Protein AF-A0A699WRL9-F1 (afdb_monomer)

Nearest PDB structures (foldseek):
  7jl2-assem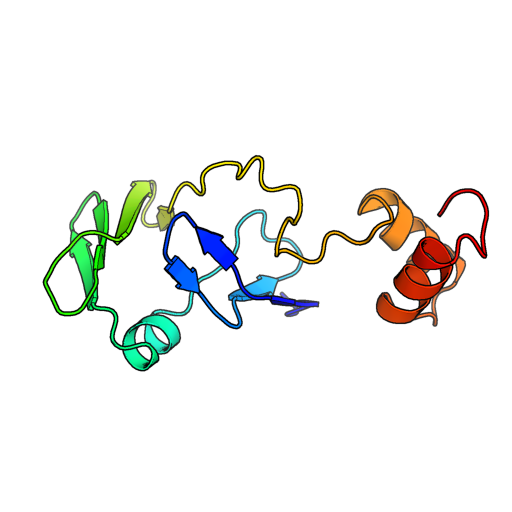bly1_A  TM=4.437E-01  e=5.791E-01  Homo sapiens
  8owu-assembly1_B  TM=6.129E-01  e=1.730E+00  Bacillus cereus BAG3X2-1
  6tba-assembly1_1A  TM=3.202E-01  e=9.489E+00  Rhodobacter capsulatus SB 1003
  2nvn-assembly1_A-2  TM=2.002E-01  e=6.201E+00  Synechococcus elongatus PCC 7942 = FACHB-805

InterPro domains:
  IPR025724 GAG-pre-integrase domain [PF13976] (68-119)

Structure (mmCIF, N/CA/C/O backbone):
data_AF-A0A699WRL9-F1
#
_entry.id   AF-A0A699WRL9-F1
#
loop_
_atom_site.group_PDB
_atom_site.id
_atom_site.type_symbol
_atom_site.label_atom_id
_atom_site.label_alt_id
_atom_site.label_comp_id
_atom_site.label_asym_id
_atom_site.label_entity_id
_atom_site.label_seq_id
_atom_site.pdbx_PDB_ins_code
_atom_site.Cartn_x
_atom_site.Cartn_y
_atom_site.Cartn_z
_atom_site.occupancy
_atom_site.B_iso_or_equiv
_atom_site.auth_seq_id
_atom_site.auth_comp_id
_atom_site.auth_asym_id
_atom_site.auth_atom_id
_atom_site.pdbx_PDB_model_num
ATOM 1 N N . ALA A 1 1 ? -5.369 6.052 -16.707 1.00 58.56 1 ALA A N 1
ATOM 2 C CA . ALA A 1 1 ? -3.902 5.954 -16.816 1.00 58.56 1 ALA A CA 1
ATOM 3 C C . ALA A 1 1 ? -3.524 4.495 -17.060 1.00 58.56 1 ALA A C 1
ATOM 5 O O . ALA A 1 1 ? -4.207 3.636 -16.503 1.00 58.56 1 ALA A O 1
ATOM 6 N N . PRO A 1 2 ? -2.535 4.199 -17.917 1.00 63.62 2 PRO A N 1
ATOM 7 C CA . PRO A 1 2 ? -2.108 2.828 -18.183 1.00 63.62 2 PRO A CA 1
ATOM 8 C C . PRO A 1 2 ? -1.401 2.219 -16.962 1.00 63.62 2 PRO A C 1
ATOM 10 O O . PRO A 1 2 ? -0.650 2.896 -16.257 1.00 63.62 2 PRO A O 1
ATOM 13 N N . ILE A 1 3 ? -1.654 0.932 -16.713 1.00 58.78 3 ILE A N 1
ATOM 14 C CA . ILE A 1 3 ? -0.876 0.128 -15.763 1.00 58.78 3 ILE A CA 1
ATOM 15 C C . ILE A 1 3 ? 0.428 -0.236 -16.471 1.00 58.78 3 ILE A C 1
ATOM 17 O O . ILE A 1 3 ? 0.403 -0.897 -17.506 1.00 58.78 3 ILE A O 1
ATOM 21 N N . LEU A 1 4 ? 1.553 0.216 -15.926 1.00 58.72 4 LEU A N 1
ATOM 22 C CA . LEU A 1 4 ? 2.880 0.017 -16.509 1.00 58.72 4 LEU A CA 1
ATOM 23 C C . LEU A 1 4 ? 3.583 -1.233 -15.973 1.00 58.72 4 LEU A C 1
ATOM 25 O O . LEU A 1 4 ? 4.531 -1.712 -16.587 1.00 58.72 4 LEU A O 1
ATOM 29 N N . GLY A 1 5 ? 3.134 -1.770 -14.838 1.00 56.94 5 GLY A N 1
ATOM 30 C CA . GLY A 1 5 ? 3.710 -2.981 -14.266 1.00 56.94 5 GLY A CA 1
ATOM 31 C C . GLY A 1 5 ? 3.066 -3.396 -12.951 1.00 56.94 5 GLY A C 1
ATOM 32 O O . GLY A 1 5 ? 2.144 -2.748 -12.450 1.00 56.94 5 GLY A O 1
ATOM 33 N N . TYR A 1 6 ? 3.570 -4.493 -12.395 1.00 60.12 6 TYR A N 1
ATOM 34 C CA . TYR A 1 6 ? 3.221 -4.980 -11.066 1.00 60.12 6 TYR A CA 1
ATOM 35 C C . TYR A 1 6 ? 4.485 -5.404 -10.311 1.00 60.12 6 TYR A C 1
ATOM 37 O O . TYR A 1 6 ? 5.463 -5.833 -10.923 1.00 60.12 6 TYR A O 1
ATOM 45 N N . GLY A 1 7 ? 4.464 -5.297 -8.985 1.00 63.03 7 GLY A N 1
ATOM 46 C CA . GLY A 1 7 ? 5.571 -5.709 -8.122 1.00 63.03 7 GLY A CA 1
ATOM 47 C C . GLY A 1 7 ? 5.101 -6.099 -6.727 1.00 63.03 7 GLY A C 1
ATOM 48 O O . GLY A 1 7 ? 3.966 -5.819 -6.348 1.00 63.03 7 GLY A O 1
ATOM 49 N N . ASP A 1 8 ? 5.968 -6.755 -5.967 1.00 66.50 8 ASP A N 1
ATOM 50 C CA . ASP A 1 8 ? 5.679 -7.132 -4.585 1.00 66.50 8 ASP A CA 1
ATOM 51 C C . ASP A 1 8 ? 6.294 -6.096 -3.653 1.00 66.50 8 ASP A C 1
ATOM 53 O O . ASP A 1 8 ? 7.478 -5.810 -3.761 1.00 66.50 8 ASP A O 1
ATOM 57 N N . LEU A 1 9 ? 5.510 -5.537 -2.739 1.00 68.75 9 LEU A N 1
ATOM 58 C CA . LEU A 1 9 ? 5.976 -4.556 -1.775 1.00 68.75 9 LEU A CA 1
ATOM 59 C C . LEU A 1 9 ? 6.278 -5.223 -0.436 1.00 68.75 9 LEU A C 1
ATOM 61 O O . LEU A 1 9 ? 5.411 -5.872 0.147 1.00 68.75 9 LEU A O 1
ATOM 65 N N . LEU A 1 10 ? 7.482 -4.991 0.080 1.00 68.00 10 LEU A N 1
ATOM 66 C CA . LEU A 1 10 ? 7.874 -5.384 1.429 1.00 68.00 10 LEU A CA 1
ATOM 67 C C . LEU A 1 10 ? 7.796 -4.190 2.377 1.00 68.00 10 LEU A C 1
ATOM 69 O O . LEU A 1 10 ? 8.452 -3.179 2.153 1.00 68.00 10 LEU A O 1
ATOM 73 N N . GLN A 1 11 ? 7.035 -4.327 3.459 1.00 68.25 11 GLN A N 1
ATOM 74 C CA . GLN A 1 11 ? 6.959 -3.329 4.522 1.00 68.25 11 GLN A CA 1
ATOM 75 C C . GLN A 1 11 ? 7.014 -4.045 5.875 1.00 68.25 11 GLN A C 1
ATOM 77 O O . GLN A 1 11 ? 6.049 -4.671 6.316 1.00 68.25 11 GLN A O 1
ATOM 82 N N . GLY A 1 12 ? 8.177 -3.989 6.527 1.00 67.38 12 GLY A N 1
ATOM 83 C CA . GLY A 1 12 ? 8.435 -4.760 7.744 1.00 67.38 12 GLY A CA 1
ATOM 84 C C . GLY A 1 12 ? 8.338 -6.268 7.488 1.00 67.38 12 GLY A C 1
ATOM 85 O O . GLY A 1 12 ? 9.047 -6.798 6.638 1.00 67.38 12 GLY A O 1
ATOM 86 N N . ALA A 1 13 ? 7.456 -6.953 8.223 1.00 65.50 13 ALA A N 1
ATOM 87 C CA . ALA A 1 13 ? 7.204 -8.390 8.073 1.00 65.50 13 ALA A CA 1
ATOM 88 C C . ALA A 1 13 ? 6.146 -8.730 7.003 1.00 65.50 13 ALA A C 1
ATOM 90 O O . ALA A 1 13 ? 5.857 -9.905 6.780 1.00 65.50 13 ALA A O 1
ATOM 91 N N . VAL A 1 14 ? 5.550 -7.727 6.349 1.00 67.19 14 VAL A N 1
ATOM 92 C CA . VAL A 1 14 ? 4.456 -7.930 5.393 1.00 67.19 14 VAL A CA 1
ATOM 93 C C . VAL A 1 14 ? 4.947 -7.827 3.964 1.00 67.19 14 VAL A C 1
ATOM 95 O O . VAL A 1 14 ? 5.643 -6.882 3.599 1.00 67.19 14 VAL A O 1
ATOM 98 N N . THR A 1 15 ? 4.531 -8.793 3.146 1.00 71.31 15 THR A N 1
ATOM 99 C CA . THR A 1 15 ? 4.695 -8.769 1.691 1.00 71.31 15 THR A CA 1
ATOM 100 C C . THR A 1 15 ? 3.333 -8.585 1.038 1.00 71.31 15 THR A C 1
ATOM 102 O O . THR A 1 15 ? 2.492 -9.479 1.118 1.00 71.31 15 THR A O 1
ATOM 105 N N . ILE A 1 16 ? 3.112 -7.458 0.368 1.00 70.44 16 ILE A N 1
ATOM 106 C CA . ILE A 1 16 ? 1.921 -7.238 -0.454 1.00 70.44 16 ILE A CA 1
ATOM 107 C C . ILE A 1 16 ? 2.282 -7.567 -1.894 1.00 70.44 16 ILE A C 1
ATOM 109 O O . ILE A 1 16 ? 3.088 -6.874 -2.507 1.00 70.44 16 ILE A O 1
ATOM 113 N N . LYS A 1 17 ? 1.696 -8.631 -2.438 1.00 68.25 17 LYS A N 1
ATOM 114 C CA . LYS A 1 17 ? 2.035 -9.105 -3.781 1.00 68.25 17 LYS A CA 1
ATOM 115 C C . LYS A 1 17 ? 1.250 -8.377 -4.866 1.00 68.25 17 LYS A C 1
ATOM 117 O O . LYS A 1 17 ? 0.090 -8.027 -4.662 1.00 68.25 17 LYS A O 1
ATOM 122 N N . ARG A 1 18 ? 1.851 -8.241 -6.052 1.00 66.62 18 ARG A N 1
ATOM 123 C CA . ARG A 1 18 ? 1.194 -7.730 -7.275 1.00 66.62 18 ARG A CA 1
ATOM 124 C C . ARG A 1 18 ? 0.547 -6.342 -7.113 1.00 66.62 18 ARG A C 1
ATOM 126 O O . ARG A 1 18 ? -0.564 -6.115 -7.595 1.00 66.62 18 ARG A O 1
ATOM 133 N N . VAL A 1 19 ? 1.249 -5.420 -6.462 1.00 66.81 19 VAL A N 1
ATOM 134 C CA . VAL A 1 19 ? 0.909 -3.993 -6.394 1.00 66.81 19 VAL A CA 1
ATOM 135 C C . VAL A 1 19 ? 1.086 -3.369 -7.776 1.00 66.81 19 VAL A C 1
ATOM 137 O O . VAL A 1 19 ? 2.129 -3.553 -8.404 1.00 66.81 19 VAL A O 1
ATOM 140 N N . TYR A 1 20 ? 0.079 -2.641 -8.257 1.00 62.47 20 TYR A N 1
ATOM 141 C CA . TYR A 1 20 ? 0.107 -2.024 -9.583 1.00 62.47 20 TYR A CA 1
ATOM 142 C C . TYR A 1 20 ? 0.906 -0.720 -9.594 1.00 62.47 20 TYR A C 1
ATOM 144 O O . TYR A 1 20 ? 0.682 0.166 -8.768 1.00 62.47 20 TYR A O 1
ATOM 152 N N . TYR A 1 21 ? 1.768 -0.577 -10.598 1.00 60.81 21 TYR A N 1
ATOM 153 C CA . TYR A 1 21 ? 2.390 0.690 -10.959 1.00 60.81 21 TYR A CA 1
ATOM 154 C C . TYR A 1 21 ? 1.594 1.334 -12.096 1.00 60.81 21 TYR A C 1
ATOM 156 O O . TYR A 1 21 ? 1.412 0.738 -13.161 1.00 60.81 21 TYR A O 1
ATOM 164 N N . VAL A 1 22 ? 1.097 2.547 -11.867 1.00 56.44 22 VAL A N 1
ATOM 165 C CA . VAL A 1 22 ? 0.240 3.278 -12.808 1.00 56.44 22 VAL A CA 1
ATOM 166 C C . VAL A 1 22 ? 0.947 4.562 -13.224 1.00 56.44 22 VAL A C 1
ATOM 168 O O . VAL A 1 22 ? 1.376 5.341 -12.373 1.00 56.44 22 VAL A O 1
ATOM 171 N N . GLU A 1 23 ? 1.057 4.792 -14.533 1.00 51.34 23 GLU A N 1
ATOM 172 C CA . GLU A 1 23 ? 1.728 5.977 -15.074 1.00 51.34 23 GLU A CA 1
ATOM 173 C C . GLU A 1 23 ? 1.062 7.272 -14.591 1.00 51.34 23 GLU A C 1
ATOM 175 O O . GLU A 1 23 ? -0.158 7.425 -14.669 1.00 51.34 23 GLU A O 1
ATOM 180 N N . GLY A 1 24 ? 1.866 8.226 -14.115 1.00 48.84 24 GLY A N 1
ATOM 181 C CA . GLY A 1 24 ? 1.383 9.536 -13.672 1.00 48.84 24 GLY A CA 1
ATOM 182 C C . GLY A 1 24 ? 0.828 9.581 -12.245 1.00 48.84 24 GLY A C 1
ATOM 183 O O . GLY A 1 24 ? 0.418 10.653 -11.804 1.00 48.84 24 GLY A O 1
ATOM 184 N N . LEU A 1 25 ? 0.841 8.466 -11.502 1.00 57.53 25 LEU A N 1
ATOM 185 C CA . LEU A 1 25 ? 0.576 8.473 -10.063 1.00 57.53 25 LEU A CA 1
ATOM 186 C C . LEU A 1 25 ? 1.889 8.530 -9.275 1.00 57.53 25 LEU A C 1
ATOM 188 O O . LEU A 1 25 ? 2.770 7.693 -9.443 1.00 57.53 25 LEU A O 1
ATOM 192 N N . ASN A 1 26 ? 1.990 9.495 -8.358 1.00 60.53 26 ASN A N 1
ATOM 193 C CA . ASN A 1 26 ? 3.112 9.604 -7.412 1.00 60.53 26 ASN A CA 1
ATOM 194 C C . ASN A 1 26 ? 3.033 8.573 -6.268 1.00 60.53 26 ASN A C 1
ATOM 196 O O . ASN A 1 26 ? 3.922 8.517 -5.421 1.00 60.53 26 ASN A O 1
ATOM 200 N N . HIS A 1 27 ? 1.953 7.790 -6.214 1.00 65.19 27 HIS A N 1
ATOM 201 C CA . HIS A 1 27 ? 1.663 6.832 -5.155 1.00 65.19 27 HIS A CA 1
ATOM 202 C C . HIS A 1 27 ? 1.201 5.503 -5.752 1.00 65.19 27 HIS A C 1
ATOM 204 O O . HIS A 1 27 ? 0.472 5.479 -6.745 1.00 65.19 27 HIS A O 1
ATOM 210 N N . ASN A 1 28 ? 1.596 4.402 -5.113 1.00 69.19 28 ASN A N 1
ATOM 211 C CA . ASN A 1 28 ? 1.103 3.073 -5.454 1.00 69.19 28 ASN A CA 1
ATOM 212 C C . ASN A 1 28 ? -0.335 2.900 -4.959 1.00 69.19 28 ASN A C 1
ATOM 214 O O . ASN A 1 28 ? -0.694 3.381 -3.882 1.00 69.19 28 ASN A O 1
ATOM 218 N N . LEU A 1 29 ? -1.145 2.178 -5.732 1.00 73.31 29 LEU A N 1
ATOM 219 C CA . LEU A 1 29 ? -2.506 1.825 -5.346 1.00 73.31 29 LEU A CA 1
ATOM 220 C C . LEU A 1 29 ? -2.551 0.373 -4.873 1.00 73.31 29 LEU A C 1
ATOM 222 O O . LEU A 1 29 ? -2.087 -0.532 -5.568 1.00 73.31 29 LEU A O 1
ATOM 226 N N . PHE A 1 30 ? -3.158 0.153 -3.709 1.00 75.19 30 PHE A N 1
ATOM 227 C CA . PHE A 1 30 ? -3.447 -1.181 -3.193 1.00 75.19 30 PHE A CA 1
ATOM 228 C C . PHE A 1 30 ? -4.886 -1.564 -3.513 1.00 75.19 30 PHE A C 1
ATOM 230 O O . PHE A 1 30 ? -5.811 -0.790 -3.261 1.00 75.19 30 PHE A O 1
ATOM 237 N N . SER A 1 31 ? -5.089 -2.773 -4.032 1.00 79.81 31 SER A N 1
ATOM 238 C CA . SER A 1 31 ? -6.432 -3.335 -4.138 1.00 79.81 31 SER A CA 1
ATOM 239 C C . SER A 1 31 ? -6.857 -3.900 -2.787 1.00 79.81 31 SER A C 1
ATOM 241 O O . SER A 1 31 ? -6.206 -4.800 -2.260 1.00 79.81 31 SER A O 1
ATOM 243 N N . VAL A 1 32 ? -7.983 -3.423 -2.253 1.00 85.25 32 VAL A N 1
ATOM 244 C CA . VAL A 1 32 ? -8.587 -3.996 -1.037 1.00 85.25 32 VAL A CA 1
ATOM 245 C C . VAL A 1 32 ? -8.926 -5.472 -1.246 1.00 85.25 32 VAL A C 1
ATOM 247 O O . VAL A 1 32 ? -8.656 -6.278 -0.366 1.00 85.25 32 VAL A O 1
ATOM 250 N N . GLY A 1 33 ? -9.423 -5.845 -2.431 1.00 85.06 33 GLY A N 1
ATOM 251 C CA . GLY A 1 33 ? -9.720 -7.243 -2.753 1.00 85.06 33 GLY A CA 1
ATOM 252 C C . GLY A 1 33 ? -8.485 -8.141 -2.664 1.00 85.06 33 GLY A C 1
ATOM 253 O O . GLY A 1 33 ? -8.554 -9.197 -2.055 1.00 85.06 33 GLY A O 1
ATOM 254 N N . GLN A 1 34 ? -7.329 -7.676 -3.156 1.00 80.12 34 GLN A N 1
ATOM 255 C CA . GLN A 1 34 ? -6.077 -8.437 -3.039 1.00 80.12 34 GLN A CA 1
ATOM 256 C C . GLN A 1 34 ? -5.635 -8.619 -1.584 1.00 80.12 34 GLN A C 1
ATOM 258 O O . GLN A 1 34 ? -5.038 -9.640 -1.269 1.00 80.12 34 GLN A O 1
ATOM 263 N N . LEU A 1 35 ? -5.893 -7.639 -0.711 1.00 84.62 35 LEU A N 1
ATOM 264 C CA . LEU A 1 35 ? -5.591 -7.760 0.717 1.00 84.62 35 LEU A CA 1
ATOM 265 C C . LEU A 1 35 ? -6.520 -8.783 1.381 1.00 84.62 35 LEU A C 1
ATOM 267 O O . LEU A 1 35 ? -6.044 -9.627 2.134 1.00 84.62 35 LEU A O 1
ATOM 271 N N . CYS A 1 36 ? -7.811 -8.761 1.045 1.00 85.44 36 CYS A N 1
ATOM 272 C CA . CYS A 1 36 ? -8.773 -9.748 1.534 1.00 85.44 36 CYS A CA 1
ATOM 273 C C . CYS A 1 36 ? -8.441 -11.170 1.058 1.00 85.44 36 CYS A C 1
ATOM 275 O O . CYS A 1 36 ? -8.473 -12.093 1.862 1.00 85.44 36 CYS A O 1
ATOM 277 N N . ASP A 1 37 ? -8.057 -11.340 -0.211 1.00 86.19 37 ASP A N 1
ATOM 278 C CA . ASP A 1 37 ? -7.624 -12.630 -0.770 1.00 86.19 37 ASP A CA 1
ATOM 279 C C . ASP A 1 37 ? -6.334 -13.160 -0.111 1.00 86.19 37 ASP A C 1
ATOM 281 O O . ASP A 1 37 ? -6.034 -14.349 -0.197 1.00 86.19 37 ASP A O 1
ATOM 285 N N . ALA A 1 38 ? -5.555 -12.279 0.527 1.00 82.12 38 ALA A N 1
ATOM 286 C CA . ALA A 1 38 ? -4.357 -12.615 1.298 1.00 82.12 38 ALA A CA 1
ATOM 287 C C . ALA A 1 38 ? -4.641 -12.838 2.797 1.00 82.12 38 ALA A C 1
ATOM 289 O O . ALA A 1 38 ? -3.707 -12.814 3.599 1.00 82.12 38 ALA A O 1
ATOM 290 N N . ASP A 1 39 ? -5.909 -13.033 3.174 1.00 89.12 39 ASP A N 1
ATOM 291 C CA . ASP A 1 39 ? -6.360 -13.222 4.556 1.00 89.12 39 ASP A CA 1
ATOM 292 C C . ASP A 1 39 ? -6.032 -12.031 5.483 1.00 89.12 39 ASP A C 1
ATOM 294 O O . ASP A 1 39 ? -5.792 -12.195 6.682 1.00 89.12 39 ASP A O 1
ATOM 298 N N . LEU A 1 40 ? -6.016 -10.810 4.937 1.00 88.69 40 LEU A N 1
ATOM 299 C CA . LEU A 1 40 ? -5.838 -9.581 5.711 1.00 88.69 40 LEU A CA 1
ATOM 300 C C . LEU A 1 40 ? -7.171 -8.856 5.912 1.00 88.69 40 LEU A C 1
ATOM 302 O O . LEU A 1 40 ? -7.966 -8.690 4.984 1.00 88.69 40 LEU A O 1
ATOM 306 N N . GLU A 1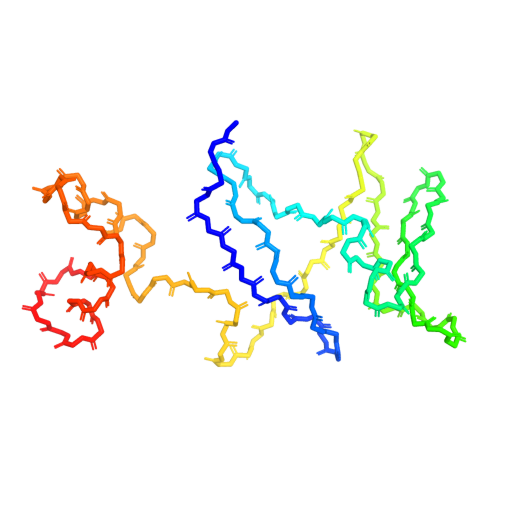 41 ? -7.386 -8.348 7.123 1.00 93.06 41 GLU A N 1
ATOM 307 C CA . GLU A 1 41 ? -8.510 -7.461 7.419 1.00 93.06 41 GLU A CA 1
ATOM 308 C C . GLU A 1 41 ? -8.134 -6.019 7.064 1.00 93.06 41 GLU A C 1
ATOM 310 O O . GLU A 1 41 ? -7.091 -5.515 7.483 1.00 93.06 41 GLU A O 1
ATOM 315 N N . VAL A 1 42 ? -9.009 -5.328 6.329 1.00 92.44 42 VAL A N 1
ATOM 316 C CA . VAL A 1 42 ? -8.867 -3.898 6.032 1.00 92.44 42 VAL A CA 1
ATOM 317 C C . VAL A 1 42 ? -9.979 -3.128 6.737 1.00 92.44 42 VAL A C 1
ATOM 319 O O . VAL A 1 42 ? -11.155 -3.282 6.412 1.00 92.44 42 VAL A O 1
ATOM 322 N N . ALA A 1 43 ? -9.614 -2.273 7.691 1.00 93.56 43 ALA A N 1
ATOM 323 C CA . ALA A 1 43 ? -10.559 -1.483 8.475 1.00 93.56 43 ALA A CA 1
ATOM 324 C C . ALA A 1 43 ? -10.374 0.015 8.218 1.00 93.56 43 ALA A C 1
ATOM 326 O O . ALA A 1 43 ? -9.285 0.558 8.406 1.00 93.56 43 ALA A O 1
ATOM 327 N N . PHE A 1 44 ? -11.456 0.707 7.861 1.00 94.06 44 PHE A N 1
ATOM 328 C CA . PHE A 1 44 ? -11.469 2.160 7.683 1.00 94.06 44 PHE A CA 1
ATOM 329 C C . PHE A 1 44 ? -12.167 2.846 8.861 1.00 94.06 44 PHE A C 1
ATOM 331 O O . PHE A 1 44 ? -13.258 2.464 9.280 1.00 94.06 44 PHE A O 1
ATOM 338 N N . LYS A 1 45 ? -11.539 3.895 9.388 1.00 93.19 45 LYS A N 1
ATOM 339 C CA . LYS A 1 45 ? -12.091 4.846 10.358 1.00 93.19 45 LYS A CA 1
ATOM 340 C C . LYS A 1 45 ? -11.953 6.253 9.788 1.00 93.19 45 LYS A C 1
ATOM 342 O O . LYS A 1 45 ? -11.070 6.499 8.981 1.00 93.19 45 LYS A O 1
ATOM 347 N N . LYS A 1 46 ? -12.745 7.207 10.291 1.00 92.50 46 LYS A N 1
ATOM 348 C CA . LYS A 1 46 ? -12.806 8.598 9.793 1.00 92.50 46 LYS A CA 1
ATOM 349 C C . LYS A 1 46 ? -11.446 9.227 9.431 1.00 92.50 46 LYS A C 1
ATOM 351 O O . LYS A 1 46 ? -11.360 9.940 8.440 1.00 92.50 46 LYS A O 1
ATOM 356 N N . SER A 1 47 ? -10.408 8.997 10.234 1.00 92.69 47 SER A N 1
ATOM 357 C CA . SER A 1 47 ? -9.070 9.573 10.036 1.00 92.69 47 SER A CA 1
ATOM 358 C C . SER A 1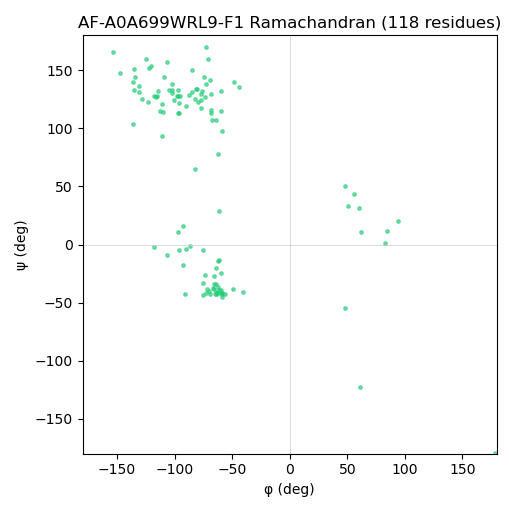 47 ? -7.960 8.545 9.794 1.00 92.69 47 SER A C 1
ATOM 360 O O . SER A 1 47 ? -6.810 8.943 9.613 1.00 92.69 47 SER A O 1
ATOM 362 N N . MET A 1 48 ? -8.258 7.243 9.815 1.00 94.06 48 MET A N 1
ATOM 363 C CA . MET A 1 48 ? -7.237 6.188 9.807 1.00 94.06 48 MET A CA 1
ATOM 364 C C . MET A 1 48 ? -7.716 4.948 9.066 1.00 94.06 48 MET A C 1
ATOM 366 O O . MET A 1 48 ? -8.890 4.600 9.150 1.00 94.06 48 MET A O 1
ATOM 370 N N . CYS A 1 49 ? -6.805 4.240 8.411 1.00 93.62 49 CYS A N 1
ATOM 371 C CA . CYS A 1 49 ? -7.049 2.875 7.963 1.00 93.62 49 CYS A CA 1
ATOM 372 C C . CYS A 1 49 ? -6.032 1.921 8.582 1.00 93.62 49 CYS A C 1
ATOM 374 O O . CYS A 1 49 ? -4.920 2.321 8.931 1.00 93.62 49 CYS A O 1
ATOM 376 N N . PHE A 1 50 ? -6.437 0.667 8.717 1.00 92.00 50 PHE A N 1
ATOM 377 C CA . PHE A 1 50 ? -5.632 -0.402 9.286 1.00 92.00 50 PHE A CA 1
ATOM 378 C C . PHE A 1 50 ? -5.678 -1.593 8.342 1.00 92.00 50 PHE A C 1
ATOM 380 O O . PHE A 1 50 ? -6.752 -1.944 7.850 1.00 92.00 50 PHE A O 1
ATOM 387 N N . ILE A 1 51 ? -4.524 -2.205 8.112 1.00 91.31 51 ILE A N 1
ATOM 388 C CA . ILE A 1 51 ? -4.408 -3.529 7.507 1.00 91.31 51 ILE A CA 1
ATOM 389 C C . ILE A 1 51 ? -3.908 -4.448 8.613 1.00 91.31 51 ILE A C 1
ATOM 391 O O . ILE A 1 51 ? -2.850 -4.181 9.189 1.00 91.31 51 ILE A O 1
ATOM 395 N N . ARG A 1 52 ? -4.670 -5.492 8.930 1.00 91.62 52 ARG A N 1
ATOM 396 C CA . ARG A 1 52 ? -4.416 -6.383 10.064 1.00 91.62 52 ARG A CA 1
ATOM 397 C C . ARG A 1 52 ? -4.257 -7.824 9.630 1.00 91.62 52 ARG A C 1
ATOM 399 O O . ARG A 1 52 ? -4.850 -8.245 8.640 1.00 91.62 52 ARG A O 1
ATOM 406 N N . ASP A 1 53 ? -3.491 -8.576 10.410 1.00 89.81 53 ASP A N 1
ATOM 407 C CA . ASP A 1 53 ? -3.519 -10.033 10.325 1.00 89.81 53 ASP A CA 1
ATOM 408 C C . ASP A 1 53 ? -4.818 -10.602 10.929 1.00 89.81 53 ASP A C 1
ATOM 410 O O . ASP A 1 53 ? -5.570 -9.912 11.622 1.00 89.81 53 ASP A O 1
ATOM 414 N N . LEU A 1 54 ? -5.061 -11.899 10.720 1.00 88.62 54 LEU A N 1
ATOM 415 C CA . LEU A 1 54 ? -6.211 -12.611 11.297 1.00 88.62 54 LEU A CA 1
ATOM 416 C C . LEU A 1 54 ? -6.228 -12.643 12.837 1.00 88.62 54 LEU A C 1
ATOM 418 O O . LEU A 1 54 ? -7.232 -13.027 13.433 1.00 88.62 54 LEU A O 1
ATOM 422 N N . LYS A 1 55 ? -5.123 -12.283 13.500 1.00 90.94 55 LYS A N 1
ATOM 423 C CA . LYS A 1 55 ? -5.033 -12.195 14.965 1.00 90.94 55 LYS A CA 1
ATOM 424 C C . LYS A 1 55 ? -5.403 -10.797 15.474 1.00 90.94 55 LYS A C 1
ATOM 426 O O . LYS A 1 55 ? -5.452 -10.598 16.685 1.00 90.94 55 LYS A O 1
ATOM 431 N N . GLY A 1 56 ? -5.669 -9.851 14.572 1.00 88.00 56 GLY A N 1
ATOM 432 C CA . GLY A 1 56 ? -6.016 -8.470 14.885 1.00 88.00 56 GLY A CA 1
ATOM 433 C C . GLY A 1 56 ? -4.811 -7.557 15.122 1.00 88.00 56 GLY A C 1
ATOM 434 O O . GLY A 1 56 ? -5.001 -6.443 15.605 1.00 88.00 56 GLY A O 1
ATOM 435 N N . ASN A 1 57 ? -3.588 -7.988 14.799 1.00 89.75 57 ASN A N 1
ATOM 436 C CA . ASN A 1 57 ? -2.410 -7.129 14.902 1.00 89.75 57 ASN A CA 1
ATOM 437 C C . ASN A 1 57 ? -2.369 -6.153 13.724 1.00 89.75 57 ASN A C 1
ATOM 439 O O . ASN A 1 57 ? -2.450 -6.570 12.568 1.00 89.75 57 ASN A O 1
ATOM 443 N N . ASP A 1 58 ? -2.190 -4.864 14.015 1.00 89.69 58 ASP A N 1
ATOM 444 C CA . ASP A 1 58 ? -2.011 -3.830 12.995 1.00 89.69 58 ASP A CA 1
ATOM 445 C C . ASP A 1 58 ? -0.657 -4.016 12.292 1.00 89.69 58 ASP A C 1
ATOM 447 O O . ASP A 1 58 ? 0.406 -3.851 12.892 1.00 89.69 58 ASP A O 1
ATOM 451 N N . 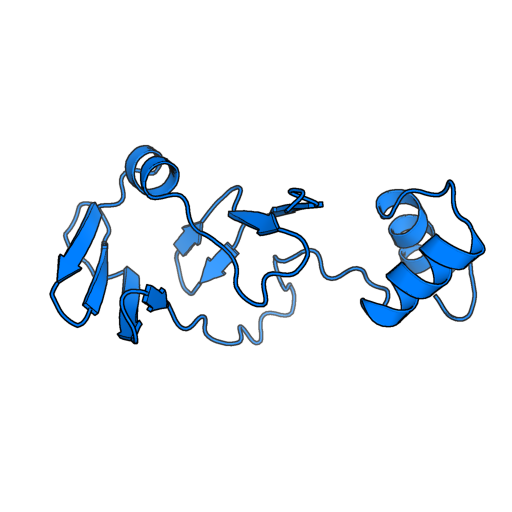LEU A 1 59 ? -0.700 -4.357 11.005 1.00 86.50 59 LEU A N 1
ATOM 452 C CA . LEU A 1 59 ? 0.482 -4.539 10.169 1.00 86.50 59 LEU A CA 1
ATOM 453 C C . LEU A 1 59 ? 0.886 -3.247 9.462 1.00 86.50 59 LEU A C 1
ATOM 455 O O . LEU A 1 59 ? 2.068 -2.921 9.367 1.00 86.50 59 LEU A O 1
ATOM 459 N N . LEU A 1 60 ? -0.109 -2.522 8.946 1.00 87.25 60 LEU A N 1
ATOM 460 C CA . LEU A 1 60 ? 0.057 -1.223 8.310 1.00 87.25 60 LEU A CA 1
ATOM 461 C C . LEU A 1 60 ? -1.029 -0.279 8.795 1.00 87.25 60 LEU A C 1
ATOM 463 O O . LEU A 1 60 ? -2.202 -0.648 8.877 1.00 87.25 60 LEU A O 1
ATOM 467 N N . THR A 1 61 ? -0.630 0.965 9.029 1.00 89.50 61 THR A N 1
ATOM 468 C CA . THR A 1 61 ? -1.533 2.031 9.446 1.00 89.50 61 THR A CA 1
ATOM 469 C C . THR A 1 61 ? -1.425 3.171 8.456 1.00 89.50 61 THR A C 1
ATOM 471 O O . THR A 1 61 ? -0.344 3.716 8.236 1.00 89.50 61 THR A O 1
ATOM 474 N N . GLY A 1 62 ? -2.551 3.536 7.857 1.00 90.31 62 GLY A N 1
ATOM 475 C CA . GLY A 1 62 ? -2.660 4.708 7.006 1.00 90.31 62 GLY A CA 1
ATOM 476 C C . GLY A 1 62 ? -3.417 5.832 7.693 1.00 90.31 62 GLY A C 1
ATOM 477 O O . GLY A 1 62 ? -4.222 5.619 8.602 1.00 90.31 62 GLY A O 1
ATOM 478 N N . SER A 1 63 ? -3.168 7.050 7.231 1.00 92.31 63 SER A N 1
ATOM 479 C CA . SER A 1 63 ? -3.900 8.243 7.654 1.00 92.31 63 SER A CA 1
ATOM 480 C C . SER A 1 63 ? -4.795 8.731 6.525 1.00 92.31 63 SER A C 1
ATOM 482 O O . SER A 1 63 ? -4.419 8.643 5.356 1.00 92.31 63 SER A O 1
ATOM 484 N N . CYS A 1 64 ? -5.971 9.247 6.870 1.00 89.81 64 CYS A N 1
ATOM 485 C CA . CYS A 1 64 ? -6.847 9.903 5.909 1.00 89.81 64 CYS A CA 1
ATOM 486 C C . CYS A 1 64 ? -6.486 11.387 5.798 1.00 89.81 64 CYS A C 1
ATOM 488 O O . CYS A 1 64 ? -6.437 12.099 6.806 1.00 89.81 64 CYS A O 1
ATOM 490 N N . ARG A 1 65 ? -6.277 11.870 4.574 1.00 84.88 65 ARG A N 1
ATOM 491 C CA . ARG A 1 65 ? -6.208 13.293 4.232 1.00 84.88 65 ARG A CA 1
ATOM 492 C C . ARG A 1 65 ? -7.016 13.520 2.965 1.00 84.88 65 ARG A C 1
ATOM 494 O O . ARG A 1 65 ? -6.848 12.775 2.008 1.00 84.88 65 ARG A O 1
ATOM 501 N N . THR A 1 66 ? -7.866 14.552 2.961 1.00 84.62 66 THR A N 1
ATOM 502 C CA . THR A 1 66 ? -8.663 14.949 1.779 1.00 84.62 66 THR A CA 1
ATOM 503 C C . THR A 1 66 ? -9.369 13.757 1.115 1.00 84.62 66 THR A C 1
ATOM 505 O O . THR A 1 66 ? -9.190 13.518 -0.074 1.00 84.62 66 THR A O 1
ATOM 508 N N . ASP A 1 67 ? -10.086 12.963 1.917 1.00 80.94 67 ASP A N 1
ATOM 509 C CA . ASP A 1 67 ? -10.824 11.755 1.504 1.00 80.94 67 ASP A CA 1
ATOM 510 C C . ASP A 1 67 ? -9.981 10.611 0.905 1.00 80.94 67 ASP A C 1
ATOM 512 O O . ASP A 1 67 ? -10.522 9.626 0.404 1.00 80.94 67 ASP A O 1
ATOM 516 N N . LEU A 1 68 ? -8.652 10.692 1.010 1.00 84.31 68 LEU A N 1
ATOM 517 C CA . LEU A 1 68 ? -7.720 9.652 0.587 1.00 84.31 68 LEU A CA 1
ATOM 518 C C . LEU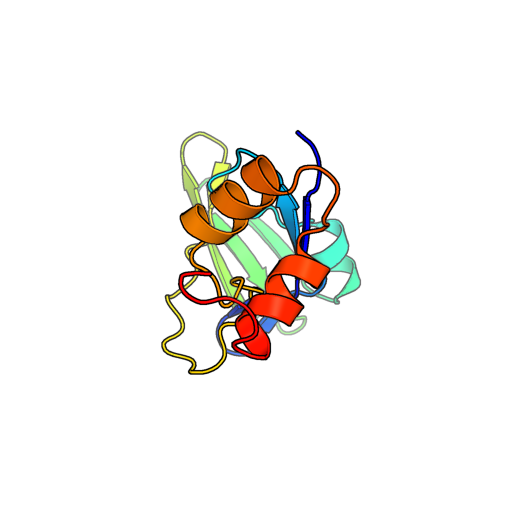 A 1 68 ? -6.982 9.066 1.788 1.00 84.31 68 LEU A C 1
ATOM 520 O O . LEU A 1 68 ? -6.428 9.788 2.619 1.00 84.31 68 LEU A O 1
ATOM 524 N N . TYR A 1 69 ? -6.942 7.737 1.853 1.00 86.06 69 TYR A N 1
ATOM 525 C CA . TYR A 1 69 ? -6.141 7.011 2.831 1.00 86.06 69 TYR A CA 1
ATOM 526 C C . TYR A 1 69 ? -4.757 6.732 2.257 1.00 86.06 69 TYR A C 1
ATOM 528 O O . TYR A 1 69 ? -4.621 6.019 1.265 1.00 86.06 69 TYR A O 1
ATOM 536 N N . SER A 1 70 ? -3.734 7.264 2.918 1.00 85.38 70 SER A N 1
ATOM 537 C CA . SER A 1 70 ? -2.338 7.088 2.531 1.00 85.38 70 SER A CA 1
ATOM 538 C C . SER A 1 70 ? -1.599 6.312 3.608 1.00 85.38 70 SER A C 1
ATOM 540 O O . SER A 1 70 ? -1.624 6.685 4.784 1.00 85.38 70 SER A O 1
ATOM 542 N N . ILE A 1 71 ? -0.919 5.245 3.196 1.00 83.81 71 ILE A N 1
ATOM 543 C CA . ILE A 1 71 ? -0.047 4.449 4.059 1.00 83.81 71 ILE A CA 1
ATOM 544 C C . ILE A 1 71 ? 1.384 4.945 3.835 1.00 83.81 71 ILE A C 1
ATOM 546 O O . ILE A 1 71 ? 1.898 4.793 2.724 1.00 83.81 71 ILE A O 1
ATOM 550 N N . PRO A 1 72 ? 2.031 5.565 4.839 1.00 76.19 72 PRO A N 1
ATOM 551 C CA . PRO A 1 72 ? 3.439 5.896 4.739 1.00 76.19 72 PRO A CA 1
ATOM 552 C C . PRO A 1 72 ? 4.234 4.591 4.746 1.00 76.19 72 PRO A C 1
ATOM 554 O O . PRO A 1 72 ? 4.221 3.838 5.719 1.00 76.19 72 PRO A O 1
ATOM 557 N N . LEU A 1 73 ? 4.910 4.316 3.639 1.00 70.25 73 LEU A N 1
ATOM 558 C CA . LEU A 1 73 ? 5.894 3.249 3.579 1.00 70.25 73 LEU A CA 1
ATOM 559 C C . LEU A 1 73 ? 7.188 3.794 4.175 1.00 70.25 73 LEU A C 1
ATOM 561 O O . LEU A 1 73 ? 7.568 4.931 3.895 1.00 70.25 73 LEU A O 1
ATOM 565 N N . GLN A 1 74 ? 7.822 3.020 5.052 1.00 58.94 74 GLN A N 1
ATOM 566 C CA . GLN A 1 74 ? 9.145 3.403 5.538 1.00 58.94 74 GLN A CA 1
ATOM 567 C C . GLN A 1 74 ? 10.131 3.170 4.402 1.00 58.94 74 GLN A C 1
ATOM 569 O O . GLN A 1 74 ? 10.058 2.129 3.751 1.00 58.94 74 GLN A O 1
ATOM 574 N N . ASP A 1 75 ? 11.060 4.104 4.201 1.00 51.47 75 ASP A N 1
ATOM 575 C CA . ASP A 1 75 ? 12.223 3.866 3.355 1.00 51.47 75 ASP A CA 1
ATOM 576 C C . ASP A 1 75 ? 12.984 2.677 3.939 1.00 51.47 75 ASP A C 1
ATOM 578 O O . ASP A 1 75 ? 13.725 2.778 4.921 1.00 51.47 75 ASP A O 1
ATOM 582 N N . THR A 1 76 ? 12.747 1.496 3.383 1.00 46.41 76 THR A N 1
ATOM 583 C CA . THR A 1 76 ? 13.515 0.323 3.745 1.00 46.41 76 THR A CA 1
ATOM 584 C C . THR A 1 76 ? 14.927 0.562 3.227 1.00 46.41 76 THR A C 1
ATOM 586 O O . THR A 1 76 ? 15.176 0.432 2.031 1.00 46.41 76 THR A O 1
ATOM 589 N N . ASN A 1 77 ? 15.876 0.830 4.133 1.00 42.00 77 ASN A N 1
ATOM 590 C CA . ASN A 1 77 ? 17.327 0.680 3.918 1.00 42.00 77 ASN A CA 1
ATOM 591 C C . ASN A 1 77 ? 17.714 -0.790 3.606 1.00 42.00 77 ASN A C 1
ATOM 593 O O . ASN A 1 77 ? 18.797 -1.261 3.952 1.00 42.00 77 ASN A O 1
ATOM 597 N N . SER A 1 78 ? 16.811 -1.566 3.005 1.00 39.91 78 SER A N 1
ATOM 598 C CA . SER A 1 78 ? 17.060 -2.916 2.539 1.00 39.91 78 SER A CA 1
ATOM 599 C C . SER A 1 78 ? 17.933 -2.836 1.284 1.00 39.91 78 SER A C 1
ATOM 601 O O . SER A 1 78 ? 17.536 -2.174 0.324 1.00 39.91 78 SER A O 1
ATOM 603 N N . PRO A 1 79 ? 19.072 -3.550 1.228 1.00 38.38 79 PRO A N 1
ATOM 604 C CA . PRO A 1 79 ? 19.934 -3.576 0.043 1.00 38.38 79 PRO A CA 1
ATOM 605 C C . PRO A 1 79 ? 19.236 -4.158 -1.199 1.00 38.38 79 PRO A C 1
ATOM 607 O O . PRO A 1 79 ? 19.721 -3.984 -2.310 1.00 38.38 79 PRO A O 1
ATOM 610 N N . ASN A 1 80 ? 18.086 -4.814 -1.015 1.00 40.41 80 ASN A N 1
ATOM 611 C CA . ASN A 1 80 ? 17.162 -5.185 -2.077 1.00 40.41 80 ASN A CA 1
ATOM 612 C C . ASN A 1 80 ? 15.882 -4.354 -1.959 1.00 40.41 80 ASN A C 1
ATOM 614 O O . ASN A 1 80 ? 1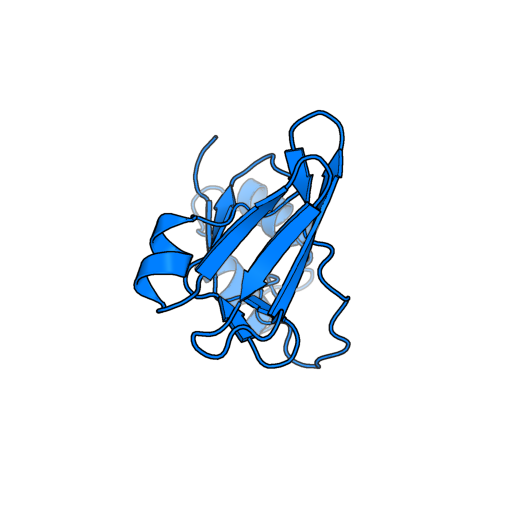4.968 -4.762 -1.238 1.00 40.41 80 ASN A O 1
ATOM 618 N N . PRO A 1 81 ? 15.769 -3.215 -2.658 1.00 40.16 81 PRO A N 1
ATOM 619 C CA . PRO A 1 81 ? 14.464 -2.630 -2.888 1.00 40.16 81 PRO A CA 1
ATOM 620 C C . PRO A 1 81 ? 13.680 -3.626 -3.750 1.00 40.16 81 PRO A C 1
ATOM 622 O O . PRO A 1 81 ? 13.963 -3.784 -4.935 1.00 40.16 81 PRO A O 1
ATOM 625 N N . ILE A 1 82 ? 12.694 -4.324 -3.179 1.00 41.31 82 ILE A N 1
ATOM 626 C CA . ILE A 1 82 ? 11.677 -5.011 -3.989 1.00 41.31 82 ILE A CA 1
ATOM 627 C C . ILE A 1 82 ? 10.631 -3.965 -4.377 1.00 41.31 82 ILE A C 1
ATOM 629 O O . ILE A 1 82 ? 9.491 -3.935 -3.952 1.00 41.31 82 ILE A O 1
ATOM 633 N N . CYS A 1 83 ? 11.096 -3.011 -5.156 1.00 40.34 83 CYS A N 1
ATOM 634 C CA . CYS A 1 83 ? 10.372 -2.435 -6.261 1.00 40.34 83 CYS A CA 1
ATOM 635 C C . CYS A 1 83 ? 11.414 -2.513 -7.367 1.00 40.34 83 CYS A C 1
ATOM 637 O O . CYS A 1 83 ? 12.572 -2.182 -7.106 1.00 40.34 83 CYS A O 1
ATOM 639 N N . LEU A 1 84 ? 11.066 -3.014 -8.551 1.00 38.34 84 LEU A N 1
ATOM 640 C CA . LEU A 1 84 ? 11.965 -2.983 -9.702 1.00 38.34 84 LEU A CA 1
ATOM 641 C C . LEU A 1 84 ? 12.255 -1.513 -10.047 1.00 38.34 84 LEU A C 1
ATOM 643 O O . LEU A 1 84 ? 11.696 -0.957 -10.985 1.00 38.34 84 LEU A O 1
ATOM 647 N N . MET A 1 85 ? 13.141 -0.871 -9.285 1.00 37.56 85 MET A N 1
ATOM 648 C CA . MET A 1 85 ? 13.953 0.201 -9.799 1.00 37.56 85 MET A CA 1
ATOM 649 C C . MET A 1 85 ? 14.741 -0.443 -10.929 1.00 37.56 85 MET A C 1
ATOM 651 O O . MET A 1 85 ? 15.511 -1.387 -10.729 1.00 37.56 85 MET A O 1
ATOM 655 N N . ALA A 1 86 ? 14.477 0.028 -12.143 1.00 35.06 86 ALA A N 1
ATOM 656 C CA . ALA A 1 86 ? 15.419 -0.122 -13.229 1.00 35.06 86 ALA A CA 1
ATOM 657 C C . ALA A 1 86 ? 16.821 0.208 -12.682 1.00 35.06 86 ALA A C 1
ATOM 659 O O . ALA A 1 86 ? 16.992 1.158 -11.918 1.00 35.06 86 ALA A O 1
ATOM 660 N N . LYS A 1 87 ? 17.822 -0.613 -13.019 1.00 41.94 87 LYS A N 1
ATOM 661 C CA . LYS A 1 87 ? 19.225 -0.345 -12.645 1.00 41.94 87 LYS A CA 1
ATOM 662 C C . LYS A 1 87 ? 19.688 1.000 -13.245 1.00 41.94 87 LYS A C 1
ATOM 664 O O . LYS A 1 87 ? 20.550 1.664 -12.684 1.00 41.94 87 LYS A O 1
ATOM 669 N N . ALA A 1 88 ? 19.028 1.416 -14.327 1.00 44.59 88 ALA A N 1
ATOM 670 C CA . ALA A 1 88 ? 19.012 2.769 -14.854 1.00 44.59 88 ALA A CA 1
ATOM 671 C C . ALA A 1 88 ? 18.102 3.673 -14.009 1.00 44.59 88 ALA A C 1
ATOM 673 O O . ALA A 1 88 ? 16.941 3.340 -13.764 1.00 44.59 88 ALA A O 1
ATOM 674 N N . THR A 1 89 ? 18.580 4.863 -13.635 1.00 55.31 89 THR A N 1
ATOM 675 C CA . THR A 1 89 ? 17.691 5.905 -13.087 1.00 55.31 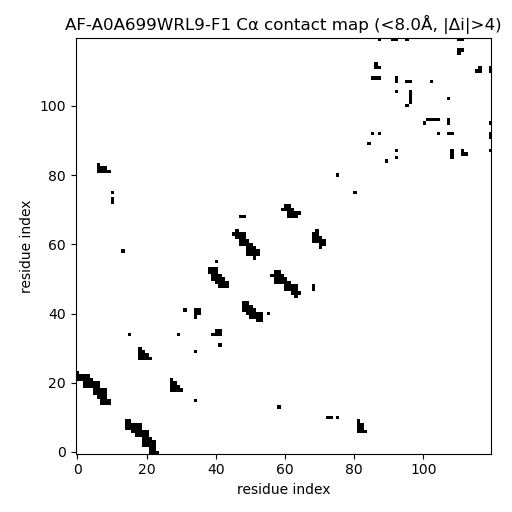89 THR A CA 1
ATOM 676 C C . THR A 1 89 ? 16.458 6.058 -13.987 1.00 55.31 89 THR A C 1
ATOM 678 O O . THR A 1 89 ? 16.575 5.998 -15.211 1.00 55.31 89 THR A O 1
ATOM 681 N N . THR A 1 90 ? 15.263 6.242 -13.413 1.00 55.69 90 THR A N 1
ATOM 682 C CA . THR A 1 90 ? 14.001 6.336 -14.176 1.00 55.69 90 THR A CA 1
ATOM 683 C C . THR A 1 90 ? 14.115 7.327 -15.339 1.00 55.69 90 THR A C 1
ATOM 685 O O . THR A 1 90 ? 13.661 7.054 -16.446 1.00 55.69 90 THR A O 1
ATOM 688 N N . SER A 1 91 ? 14.815 8.443 -15.133 1.00 57.09 91 SER A N 1
ATOM 689 C CA . SER A 1 91 ? 15.127 9.424 -16.175 1.00 57.09 91 SER A CA 1
ATOM 690 C C . SER A 1 91 ? 15.975 8.862 -17.326 1.00 57.09 91 SER A C 1
ATOM 692 O O . SER A 1 91 ? 15.704 9.192 -18.480 1.00 57.09 91 SER A O 1
ATOM 694 N N . GLN A 1 92 ? 16.961 8.002 -17.057 1.00 58.91 92 GLN A N 1
ATOM 695 C CA . GLN A 1 92 ? 17.775 7.351 -18.085 1.00 58.91 92 GLN A CA 1
ATOM 696 C C . GLN A 1 92 ? 17.031 6.228 -18.805 1.00 58.91 92 GLN A C 1
ATOM 698 O O . GLN A 1 92 ? 17.037 6.216 -20.035 1.00 58.91 92 GLN A O 1
ATOM 703 N N . ALA A 1 93 ? 16.300 5.362 -18.099 1.00 60.47 93 ALA A N 1
ATOM 704 C CA . ALA A 1 93 ? 15.482 4.328 -18.743 1.00 60.47 93 ALA A CA 1
ATOM 705 C C . ALA A 1 93 ? 14.476 4.941 -19.739 1.00 60.47 93 ALA A C 1
ATOM 707 O O . ALA A 1 93 ? 14.341 4.479 -20.873 1.00 60.47 93 ALA A O 1
ATOM 708 N N . TRP A 1 94 ? 13.834 6.046 -19.352 1.00 60.97 94 TRP A N 1
ATOM 709 C CA . TRP A 1 94 ? 12.920 6.796 -20.214 1.00 60.97 94 TRP A CA 1
ATOM 710 C C . TRP A 1 94 ? 13.617 7.544 -21.357 1.00 60.97 94 TRP A C 1
ATOM 712 O O . TRP A 1 94 ? 13.108 7.555 -22.480 1.00 60.97 94 TRP A O 1
ATOM 722 N N . LEU A 1 95 ? 14.782 8.154 -21.111 1.00 63.34 95 LEU A N 1
ATOM 723 C CA . LEU A 1 95 ? 15.583 8.799 -22.158 1.00 63.34 95 LEU A CA 1
ATOM 724 C C . LEU A 1 95 ? 15.962 7.796 -23.253 1.00 63.34 95 LEU A C 1
ATOM 726 O O . LEU A 1 95 ? 15.847 8.091 -24.445 1.00 63.34 95 LEU A O 1
ATOM 730 N N . TRP A 1 96 ? 16.396 6.606 -22.850 1.00 62.72 96 TRP A N 1
ATOM 731 C CA . TRP A 1 96 ? 16.821 5.564 -23.770 1.00 62.72 96 TRP A CA 1
ATOM 732 C C . TRP A 1 96 ? 15.652 4.879 -24.468 1.00 62.72 96 TRP A C 1
ATOM 734 O O . TRP A 1 96 ? 15.758 4.605 -25.660 1.00 62.72 96 TRP A O 1
ATOM 744 N N . HIS A 1 97 ? 14.504 4.736 -23.805 1.00 58.38 97 HIS A N 1
ATOM 745 C CA . HIS A 1 97 ? 13.270 4.330 -24.472 1.00 58.38 97 HIS A CA 1
ATOM 746 C C . HIS A 1 97 ? 12.874 5.313 -25.583 1.00 58.38 97 HIS A C 1
ATOM 748 O O . HIS A 1 97 ? 12.567 4.884 -26.688 1.00 58.38 97 HIS A O 1
ATOM 754 N N . ARG A 1 98 ? 12.987 6.632 -25.370 1.00 64.06 98 ARG A N 1
ATOM 755 C CA . ARG A 1 98 ? 12.744 7.620 -26.442 1.00 64.06 98 ARG A CA 1
ATOM 756 C C . ARG A 1 98 ? 13.752 7.516 -27.589 1.00 64.06 98 ARG A C 1
ATOM 758 O O . ARG A 1 98 ? 13.358 7.584 -28.749 1.00 64.06 98 ARG A O 1
ATOM 765 N N . ARG A 1 99 ? 15.043 7.340 -27.280 1.00 69.56 99 ARG A N 1
ATOM 766 C CA . ARG A 1 99 ? 16.111 7.203 -28.292 1.00 69.56 99 ARG A CA 1
ATOM 767 C C . ARG A 1 99 ? 15.975 5.936 -29.132 1.00 69.56 99 ARG A C 1
ATOM 769 O O . ARG A 1 99 ? 16.334 5.951 -30.302 1.00 69.56 99 ARG A O 1
ATOM 776 N N . LEU A 1 100 ? 15.486 4.855 -28.529 1.00 67.06 100 LEU A N 1
ATOM 777 C CA . LEU A 1 100 ? 15.452 3.528 -29.140 1.00 67.06 100 LEU A CA 1
ATOM 778 C C . LEU A 1 100 ? 14.047 3.091 -29.578 1.00 67.06 100 LEU A C 1
ATOM 780 O O . LEU A 1 100 ? 13.939 2.087 -30.273 1.00 67.06 100 LEU A O 1
ATOM 784 N N . SER A 1 101 ? 13.015 3.859 -29.203 1.00 61.03 101 SER A N 1
ATOM 785 C CA . SER A 1 101 ? 11.574 3.798 -29.524 1.00 61.03 101 SER A CA 1
ATOM 786 C C . SER A 1 101 ? 10.879 2.438 -29.392 1.00 61.03 101 SER A C 1
ATOM 788 O O . SER A 1 101 ? 9.880 2.322 -28.692 1.00 61.03 101 SER A O 1
ATOM 790 N N . HIS A 1 102 ? 11.383 1.400 -30.049 1.00 64.44 102 HIS A N 1
ATOM 791 C CA . HIS A 1 102 ? 10.786 0.067 -30.105 1.00 64.44 102 HIS A CA 1
ATOM 792 C C . HIS A 1 102 ? 11.361 -0.915 -29.079 1.00 64.44 102 HIS A C 1
ATOM 794 O O . HIS A 1 102 ? 10.882 -2.042 -28.976 1.00 64.44 102 HIS A O 1
ATOM 800 N N . LEU A 1 103 ? 12.379 -0.511 -28.315 1.00 64.62 103 LEU A N 1
ATOM 801 C CA . LEU A 1 103 ? 12.939 -1.345 -27.256 1.00 64.62 103 LEU A CA 1
ATOM 802 C C . LEU A 1 103 ? 12.098 -1.240 -25.979 1.00 64.62 103 LEU A C 1
ATOM 804 O O . LEU A 1 103 ? 11.862 -0.146 -25.454 1.00 64.62 103 LEU A O 1
ATOM 808 N N . ASN A 1 104 ? 11.648 -2.395 -25.481 1.00 65.69 104 ASN A N 1
ATOM 809 C CA . ASN A 1 104 ? 10.914 -2.468 -24.222 1.00 65.69 104 ASN A CA 1
ATOM 810 C C . ASN A 1 104 ? 11.851 -2.202 -23.027 1.00 65.69 104 ASN A C 1
ATOM 812 O O . ASN A 1 104 ? 13.076 -2.358 -23.112 1.00 65.69 104 ASN A O 1
ATOM 816 N N . PHE A 1 105 ? 11.266 -1.825 -21.892 1.00 61.94 105 PHE A N 1
ATOM 817 C CA . PHE A 1 105 ? 12.026 -1.499 -20.688 1.00 61.94 105 PHE A CA 1
ATOM 818 C C . PHE A 1 105 ? 12.780 -2.697 -20.091 1.00 61.94 105 PHE A C 1
ATOM 820 O O . PHE A 1 105 ? 13.836 -2.497 -19.498 1.00 61.94 105 PHE A O 1
ATOM 827 N N . ASP A 1 106 ? 12.318 -3.934 -20.293 1.00 69.62 106 ASP A N 1
ATOM 828 C CA . ASP A 1 106 ? 13.030 -5.141 -19.841 1.00 69.62 106 ASP A CA 1
ATOM 829 C C . ASP A 1 106 ? 14.349 -5.336 -20.591 1.00 69.62 106 ASP A C 1
ATOM 831 O O . ASP A 1 106 ? 15.364 -5.709 -20.006 1.00 69.62 106 ASP A O 1
ATOM 835 N N . THR A 1 107 ? 14.354 -5.016 -21.883 1.00 67.94 107 THR A N 1
ATOM 836 C CA . THR A 1 107 ? 15.529 -5.099 -22.746 1.00 67.94 107 THR A CA 1
ATOM 837 C C . THR A 1 107 ? 16.499 -3.975 -22.412 1.00 67.94 107 THR A C 1
ATOM 839 O O . THR A 1 107 ? 17.693 -4.216 -22.276 1.00 67.94 107 THR A O 1
ATOM 842 N N . ILE A 1 108 ? 15.990 -2.762 -22.179 1.00 69.56 108 ILE A N 1
ATOM 843 C CA . ILE A 1 108 ? 16.785 -1.634 -21.675 1.00 69.56 108 ILE A CA 1
ATOM 844 C C . ILE A 1 108 ? 17.414 -1.989 -20.314 1.00 69.56 108 ILE A C 1
ATOM 846 O O . ILE A 1 108 ? 18.604 -1.777 -20.094 1.00 69.56 108 ILE A O 1
ATOM 850 N N . ASN A 1 109 ? 16.660 -2.631 -19.425 1.00 67.44 109 ASN A N 1
ATOM 851 C CA . ASN A 1 109 ? 17.173 -3.104 -18.142 1.00 67.44 109 ASN A CA 1
ATOM 852 C C . ASN A 1 109 ? 18.224 -4.205 -18.287 1.00 67.44 109 ASN A C 1
ATOM 854 O O . ASN A 1 109 ? 19.194 -4.220 -17.532 1.00 67.44 109 ASN A O 1
ATOM 858 N N . LEU A 1 110 ? 18.057 -5.119 -19.241 1.00 74.69 110 LEU A N 1
ATOM 859 C CA . LEU A 1 110 ? 19.048 -6.148 -19.534 1.00 74.69 110 LEU A CA 1
ATOM 860 C C . LEU A 1 110 ? 20.355 -5.525 -20.045 1.00 74.69 110 LEU A C 1
ATOM 862 O O . LEU A 1 110 ? 21.431 -5.943 -19.620 1.00 74.69 110 LEU A O 1
ATOM 866 N N . LEU A 1 111 ? 20.267 -4.502 -20.898 1.00 73.69 111 LEU A N 1
ATOM 867 C CA . LEU A 1 111 ? 21.426 -3.772 -21.417 1.00 73.69 111 LEU A CA 1
ATOM 868 C C . LEU A 1 111 ? 22.199 -3.052 -20.300 1.00 73.69 111 LEU A C 1
ATOM 870 O O . LEU A 1 111 ? 23.424 -3.126 -20.278 1.00 73.69 111 LEU A O 1
ATOM 874 N N . SER A 1 112 ? 21.498 -2.429 -19.344 1.00 73.06 112 SER A N 1
ATOM 875 C CA . SER A 1 112 ? 22.118 -1.758 -18.183 1.00 73.06 112 SER A CA 1
ATOM 876 C C . SER A 1 112 ? 22.688 -2.767 -17.179 1.00 73.06 112 SER A C 1
ATOM 878 O O . SER A 1 112 ? 23.764 -2.590 -16.612 1.00 73.06 112 SER A O 1
ATOM 880 N N . LYS A 1 113 ? 21.999 -3.895 -16.968 1.00 75.12 113 LYS A N 1
ATOM 881 C CA . LYS A 1 113 ? 22.462 -4.942 -16.047 1.00 75.12 113 LYS A CA 1
ATOM 882 C C . LYS A 1 113 ? 23.783 -5.565 -16.466 1.00 75.12 113 LYS A C 1
ATOM 884 O O . LYS A 1 113 ? 24.574 -5.866 -15.578 1.00 75.12 113 LYS A O 1
ATOM 889 N N . ASN A 1 114 ? 23.986 -5.731 -17.768 1.00 78.00 114 ASN A N 1
ATOM 890 C CA . ASN A 1 114 ? 25.172 -6.350 -18.348 1.00 78.00 114 ASN A CA 1
ATOM 891 C C . ASN A 1 114 ? 26.229 -5.324 -18.802 1.00 78.00 114 ASN A C 1
ATOM 893 O O . ASN A 1 114 ? 27.150 -5.707 -19.517 1.00 78.00 114 ASN A O 1
ATOM 897 N N . ASP A 1 115 ? 26.072 -4.042 -18.442 1.00 73.88 115 ASP A N 1
ATOM 898 C CA . ASP A 1 115 ? 26.980 -2.942 -18.810 1.00 73.88 115 ASP A CA 1
ATOM 899 C C . ASP A 1 115 ? 27.282 -2.882 -20.326 1.00 73.88 115 ASP A C 1
ATOM 901 O O . ASP A 1 115 ? 28.368 -2.503 -20.763 1.00 73.88 115 ASP A O 1
ATOM 905 N N . ILE A 1 116 ? 26.298 -3.262 -21.154 1.00 74.44 116 ILE A N 1
ATOM 906 C CA . ILE A 1 116 ? 26.436 -3.364 -22.620 1.00 74.44 116 ILE A CA 1
ATOM 907 C C . ILE A 1 116 ? 26.466 -1.971 -23.265 1.00 74.44 116 ILE A C 1
ATOM 909 O O . ILE A 1 116 ? 27.020 -1.789 -24.349 1.00 74.44 116 ILE A O 1
ATOM 913 N N . VAL A 1 117 ? 25.865 -0.977 -22.606 1.00 61.41 117 VAL A N 1
ATOM 914 C CA . VAL A 1 117 ? 25.774 0.403 -23.090 1.00 61.41 117 VAL A CA 1
ATOM 915 C C . VAL A 1 117 ? 26.272 1.352 -22.009 1.00 61.41 117 VAL A C 1
ATOM 917 O O . VAL A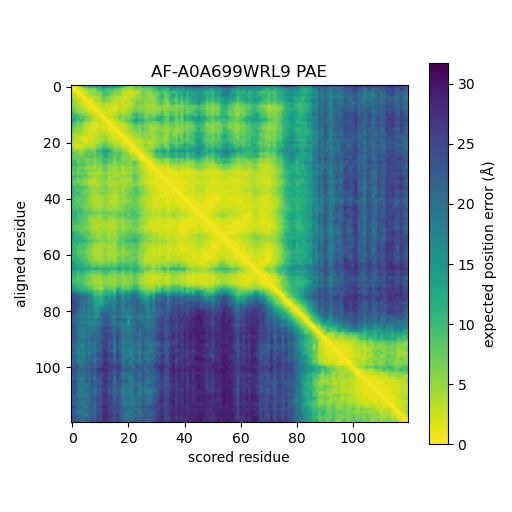 1 117 ? 25.761 1.366 -20.893 1.00 61.41 117 VAL A O 1
ATOM 920 N N . VAL A 1 118 ? 27.250 2.184 -22.359 1.00 57.41 118 VAL A N 1
ATOM 921 C CA . VAL A 1 118 ? 27.794 3.204 -21.457 1.00 57.41 118 VAL A CA 1
ATOM 922 C C . VAL A 1 118 ? 26.829 4.393 -21.381 1.00 57.41 118 VAL A C 1
ATOM 924 O O . VAL A 1 118 ? 26.494 4.994 -22.403 1.00 57.41 118 VAL A O 1
ATOM 927 N N . GLY A 1 119 ? 26.404 4.754 -20.165 1.00 61.44 119 GLY A N 1
ATOM 928 C CA . GLY A 1 119 ? 25.499 5.886 -19.907 1.00 61.44 119 GLY A CA 1
ATOM 929 C C . GLY A 1 119 ? 24.009 5.527 -19.820 1.00 61.44 119 GLY A C 1
ATOM 930 O O . GLY A 1 119 ? 23.166 6.408 -20.021 1.00 61.44 119 GLY A O 1
ATOM 931 N N . LEU A 1 120 ? 23.705 4.249 -19.568 1.00 56.25 120 LEU A N 1
ATOM 932 C CA . LEU A 1 120 ? 22.380 3.668 -19.336 1.00 56.25 120 LEU A CA 1
ATOM 933 C C . LEU A 1 120 ? 22.200 3.300 -17.858 1.00 56.25 120 LEU A C 1
ATOM 935 O O . LEU A 1 120 ? 21.162 3.698 -17.294 1.00 56.25 120 LEU A O 1
#

Radius of gyration: 17.42 Å; Cα contacts (8 Å, |Δi|>4): 160; chains: 1; bounding box: 41×28×45 Å

pLDDT: mean 70.06, std 16.0, range [35.06, 94.06]

Secondary structure (DSSP, 8-state):
--EEEEEEEEETTEEEEEEEEETT-SSPBPPHHHHHHTT-EEEEETTEEEEE-TT--EEEEEEEETTEEE--------SS-SS---SS-HHHHHHHHHHHSS--HHHHHHHHHTT-STT-

Sequence (120 aa):
APILGYGDLLQGAVTIKRVYYVEGLNHNLFSVGQLCDADLEVAFKKSMCFIRDLKGNDLLTGSCRTDLYSIPLQDTNSPNPICLMAKATTSQAWLWHRRLSHLNFDTINLLSKNDIVVGL

Mean predicted aligned error: 14.03 Å

Organism: Tanacetum cinerariifolium (NCBI:txid118510)

Solvent-accessible surface area (backbone atoms only — not comparable to full-atom values): 7378 Å² total; per-residue (Å²): 120,59,75,77,47,66,37,43,42,73,55,92,95,44,74,48,72,68,36,44,40,45,60,93,52,99,62,78,55,80,59,64,66,62,40,47,78,66,60,31,48,78,49,82,52,99,56,34,35,37,35,20,45,86,88,68,49,78,71,44,65,22,42,46,55,95,96,39,76,47,64,80,76,75,87,68,90,48,95,69,65,58,50,89,68,55,88,18,55,70,70,40,49,52,52,49,32,66,77,55,65,82,53,52,70,68,56,54,37,50,36,37,73,67,65,72,45,91,92,65

Foldseek 3Di:
DDFPFFFWQDAPPDIQGGFT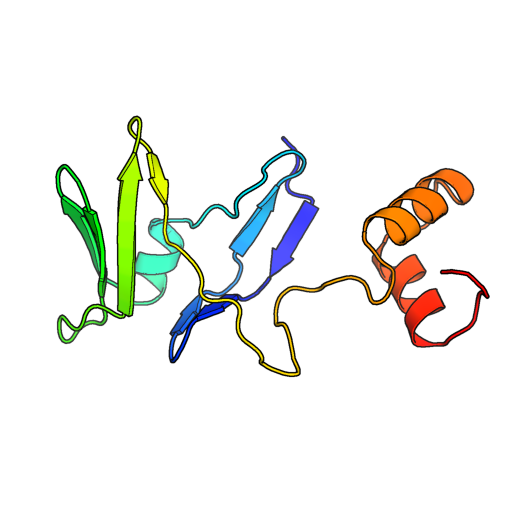DDPPDPDTDDDPVSLVVVQWDWDDDPFKIFTHHPVRDGPWIWTDDPNDTDTDGPPPPPPDRRPPPQPDHPVQLVVVCVVVVPDDSVNVSVCVVVVVDPPD